Protein AF-A0A659PV00-F1 (afdb_monomer_lite)

Foldseek 3Di:
DLCLCVLLVHDLDLDLVSLVVSLVVCVVVDDCVPDVPSNVSSVVSSVVSNVSSVDDDDDPPPPPPPPPPVLLVLLLVCVVDPVNVPPVVSVVVSVVVLVVDDPVVNVVCVVVSVVSVVD

Radius of gyration: 18.68 Å; chains: 1; bounding box: 32×34×55 Å

Sequence (119 aa):
MNICWEILGIEPTTDLECIRQAYLALLPSFHPESDPQGFKRLRQAYEEAQHWAASPAEDVKTEEVGDEHEILVAFRELLASERDRFQPSAWQKFIQQLNQCSMDERDKLRWQLCDIAMH

Organism: NCBI:txid1960126

pLDDT: mean 73.88, std 13.63, range [35.56, 89.56]

Structure (mmCIF, N/CA/C/O backbone):
data_AF-A0A659PV00-F1
#
_entry.id   AF-A0A659PV00-F1
#
loop_
_atom_site.group_PDB
_atom_site.id
_atom_site.type_symbol
_atom_site.label_atom_id
_atom_site.label_alt_id
_atom_site.label_comp_id
_atom_site.label_asym_id
_atom_site.label_entity_id
_atom_site.label_seq_id
_atom_site.pdbx_PDB_ins_code
_atom_site.Cartn_x
_atom_site.Cartn_y
_atom_site.Cartn_z
_atom_site.occupancy
_atom_site.B_iso_or_equiv
_atom_site.auth_seq_id
_atom_site.auth_comp_id
_atom_site.auth_asym_id
_atom_site.auth_atom_id
_atom_site.pdbx_PDB_model_num
ATOM 1 N N . MET A 1 1 ? 1.098 0.591 -32.723 1.00 52.09 1 MET A N 1
ATOM 2 C CA . MET A 1 1 ? 2.279 0.924 -31.905 1.00 52.09 1 MET A CA 1
ATOM 3 C C . MET A 1 1 ? 1.892 0.666 -30.465 1.00 52.09 1 MET A C 1
ATOM 5 O O . MET A 1 1 ? 0.948 1.294 -30.005 1.00 52.09 1 MET A O 1
ATOM 9 N N . ASN A 1 2 ? 2.516 -0.301 -29.797 1.00 68.25 2 ASN A N 1
ATOM 10 C CA . ASN A 1 2 ? 2.291 -0.511 -28.368 1.00 68.25 2 ASN A CA 1
ATOM 11 C C . ASN A 1 2 ? 3.174 0.495 -27.620 1.00 68.25 2 ASN A C 1
ATOM 13 O O . ASN A 1 2 ? 4.359 0.247 -27.417 1.00 68.25 2 ASN A O 1
ATOM 17 N N . ILE A 1 3 ? 2.590 1.646 -27.277 1.00 81.25 3 ILE A N 1
ATOM 18 C CA . ILE A 1 3 ? 3.269 2.801 -26.656 1.00 81.25 3 ILE A CA 1
ATOM 19 C C . ILE A 1 3 ? 3.927 2.400 -25.318 1.00 81.25 3 ILE A C 1
ATOM 21 O O . ILE A 1 3 ? 4.892 3.006 -24.871 1.00 81.25 3 ILE A O 1
ATOM 25 N N . CYS A 1 4 ? 3.448 1.319 -24.710 1.00 82.06 4 CYS A N 1
ATOM 26 C CA . CYS A 1 4 ? 3.920 0.730 -23.463 1.00 82.06 4 CYS A CA 1
ATOM 27 C C . CYS A 1 4 ? 5.412 0.369 -23.504 1.00 82.06 4 CYS A C 1
ATOM 29 O O . CYS A 1 4 ? 6.146 0.659 -22.565 1.00 82.06 4 CYS A O 1
ATOM 31 N N . TRP A 1 5 ? 5.877 -0.187 -24.625 1.00 86.50 5 TRP A N 1
ATOM 32 C CA . TRP A 1 5 ? 7.285 -0.543 -24.825 1.00 86.50 5 TRP A CA 1
ATOM 33 C C . TRP A 1 5 ? 8.168 0.696 -24.991 1.00 86.50 5 TRP A C 1
ATOM 35 O O . TRP A 1 5 ? 9.270 0.746 -24.454 1.00 86.50 5 TRP A O 1
ATOM 45 N N . GLU A 1 6 ? 7.651 1.737 -25.654 1.00 85.19 6 GLU A N 1
ATOM 46 C CA . GLU A 1 6 ? 8.343 3.024 -25.800 1.00 85.19 6 GLU A CA 1
ATOM 47 C C . GLU A 1 6 ? 8.469 3.752 -24.454 1.00 85.19 6 GLU A C 1
ATOM 49 O O . GLU A 1 6 ? 9.505 4.348 -24.173 1.00 85.19 6 GLU A O 1
ATOM 54 N N . ILE A 1 7 ? 7.444 3.662 -23.597 1.00 84.38 7 ILE A N 1
ATOM 55 C CA . ILE A 1 7 ? 7.463 4.231 -22.241 1.00 84.38 7 ILE A CA 1
ATOM 56 C C . ILE A 1 7 ? 8.444 3.473 -21.338 1.00 84.38 7 ILE A C 1
ATOM 58 O O . ILE A 1 7 ? 9.179 4.102 -20.581 1.00 84.38 7 ILE A O 1
ATOM 62 N N . LEU A 1 8 ? 8.462 2.138 -21.413 1.00 84.75 8 LEU A N 1
ATOM 63 C CA . LEU A 1 8 ? 9.396 1.298 -20.656 1.00 84.75 8 LEU A CA 1
ATOM 64 C C . LEU A 1 8 ? 10.830 1.350 -21.214 1.00 84.75 8 LEU A C 1
ATOM 66 O O . LEU A 1 8 ? 11.764 0.953 -20.523 1.00 84.75 8 LEU A O 1
ATOM 70 N N . GLY A 1 9 ? 11.015 1.837 -22.444 1.00 84.81 9 GLY A N 1
ATOM 71 C CA . GLY A 1 9 ? 12.318 1.921 -23.101 1.00 84.81 9 GLY A CA 1
ATOM 72 C C . GLY A 1 9 ? 12.923 0.558 -23.445 1.00 84.81 9 GLY A C 1
ATOM 73 O O . GLY A 1 9 ? 14.144 0.438 -23.525 1.00 84.81 9 GLY A O 1
ATOM 74 N N . ILE A 1 10 ? 12.086 -0.466 -23.625 1.00 86.88 10 ILE A N 1
ATOM 75 C CA . ILE A 1 10 ? 12.508 -1.834 -23.953 1.00 86.88 10 ILE A CA 1
ATOM 76 C C . ILE A 1 10 ? 11.819 -2.329 -25.220 1.00 86.88 10 ILE A C 1
ATOM 78 O O . ILE A 1 10 ? 10.788 -1.808 -25.639 1.00 86.88 10 ILE A O 1
ATOM 82 N N . GLU A 1 11 ? 12.388 -3.363 -25.827 1.00 85.44 11 GLU A N 1
ATOM 83 C CA . GLU A 1 11 ? 11.775 -4.040 -26.966 1.00 85.44 11 GLU A CA 1
ATOM 84 C C . GLU A 1 11 ? 10.575 -4.899 -26.523 1.00 85.44 11 GLU A C 1
ATOM 86 O O . GLU A 1 11 ? 10.549 -5.377 -25.384 1.00 85.44 11 GLU A O 1
ATOM 91 N N . PRO A 1 12 ? 9.573 -5.112 -27.400 1.00 83.31 12 PRO A N 1
ATOM 92 C CA . PRO A 1 12 ? 8.441 -5.982 -27.105 1.00 83.31 12 PRO A CA 1
ATOM 93 C C . PRO A 1 12 ? 8.920 -7.400 -26.800 1.00 83.31 12 PRO A C 1
ATOM 95 O O . PRO A 1 12 ? 9.407 -8.107 -27.682 1.00 83.31 12 PRO A O 1
ATOM 98 N N . THR A 1 13 ? 8.766 -7.805 -25.543 1.00 83.31 13 THR A N 1
ATOM 99 C CA . THR A 1 13 ? 9.251 -9.084 -25.024 1.00 83.31 13 THR A CA 1
ATOM 100 C C . THR A 1 13 ? 8.150 -9.815 -24.269 1.00 83.31 13 THR A C 1
ATOM 102 O O . THR A 1 13 ? 7.248 -9.201 -23.707 1.00 83.31 13 THR A O 1
ATOM 105 N N . THR A 1 14 ? 8.222 -11.141 -24.242 1.00 82.00 14 THR A N 1
ATOM 106 C CA . THR A 1 14 ? 7.371 -11.984 -23.389 1.00 82.00 14 THR A CA 1
ATOM 107 C C . THR A 1 14 ? 8.030 -12.283 -22.039 1.00 82.00 14 THR A C 1
ATOM 109 O O . THR A 1 14 ? 7.499 -13.054 -21.247 1.00 82.00 14 THR A O 1
ATOM 112 N N . ASP A 1 15 ? 9.206 -11.706 -21.781 1.00 83.19 15 ASP A N 1
ATOM 113 C CA . ASP A 1 15 ? 9.968 -11.904 -20.553 1.00 83.19 15 ASP A CA 1
ATOM 114 C C . ASP A 1 15 ? 9.520 -10.924 -19.455 1.00 83.19 15 ASP A C 1
ATOM 116 O O . ASP A 1 15 ? 9.787 -9.719 -19.510 1.00 83.19 15 ASP A O 1
ATOM 120 N N . LEU A 1 16 ? 8.808 -11.444 -18.451 1.00 80.56 16 LEU A N 1
ATOM 121 C CA . LEU A 1 16 ? 8.264 -10.647 -17.345 1.00 80.56 16 LEU A CA 1
ATOM 122 C C . LEU A 1 16 ? 9.359 -10.013 -16.472 1.00 80.56 16 LEU A C 1
ATOM 124 O O . LEU A 1 16 ? 9.165 -8.910 -15.956 1.00 80.56 16 LEU A O 1
ATOM 128 N N . GLU A 1 17 ? 10.510 -10.673 -16.309 1.00 80.56 17 GLU A N 1
ATOM 129 C CA . GLU A 1 17 ? 11.631 -10.131 -15.532 1.00 80.56 17 GLU A CA 1
ATOM 130 C C . GLU A 1 17 ? 12.232 -8.907 -16.224 1.00 80.56 17 GLU A C 1
ATOM 132 O O . GLU A 1 17 ? 12.441 -7.878 -15.578 1.00 80.56 17 GLU A O 1
ATOM 137 N N . CYS A 1 18 ? 12.410 -8.970 -17.544 1.00 84.56 18 CYS A N 1
ATOM 138 C CA . CYS A 1 18 ? 12.867 -7.851 -18.360 1.00 84.56 18 CYS A CA 1
ATOM 139 C C . CYS A 1 18 ? 11.926 -6.636 -18.243 1.00 84.56 18 CYS A C 1
ATOM 141 O O . CYS A 1 18 ? 12.381 -5.515 -17.994 1.00 84.56 18 CYS A O 1
ATOM 143 N N . ILE A 1 19 ? 10.609 -6.865 -18.312 1.00 85.38 19 ILE A N 1
ATOM 144 C CA . ILE A 1 19 ? 9.579 -5.822 -18.148 1.00 85.38 19 ILE A CA 1
ATOM 145 C C . ILE A 1 19 ? 9.648 -5.191 -16.750 1.00 85.38 19 ILE A C 1
ATOM 147 O O . ILE A 1 19 ? 9.600 -3.966 -16.601 1.00 85.38 19 ILE A O 1
ATOM 151 N N . ARG A 1 20 ? 9.810 -6.016 -15.710 1.00 81.06 20 ARG A N 1
ATOM 152 C CA . ARG A 1 20 ? 9.917 -5.556 -14.320 1.00 81.06 20 ARG A CA 1
ATOM 153 C C . ARG A 1 20 ? 11.199 -4.766 -14.067 1.00 81.06 20 ARG A C 1
ATOM 155 O O . ARG A 1 20 ? 11.150 -3.741 -13.388 1.00 81.06 20 ARG A O 1
ATOM 162 N N . GLN A 1 21 ? 12.336 -5.204 -14.603 1.00 82.94 21 GLN A N 1
ATOM 163 C CA . GLN A 1 21 ? 13.600 -4.480 -14.460 1.00 82.94 21 GLN A CA 1
ATOM 164 C C . GLN A 1 21 ? 13.549 -3.104 -15.129 1.00 82.94 21 GLN A C 1
ATOM 166 O O . GLN A 1 21 ? 14.010 -2.131 -14.534 1.00 82.94 21 GLN A O 1
ATOM 171 N N . ALA A 1 22 ? 12.941 -3.005 -16.313 1.00 85.12 22 ALA A N 1
ATOM 172 C CA . ALA A 1 22 ? 12.746 -1.732 -17.003 1.00 85.12 22 ALA A CA 1
ATOM 173 C C . ALA A 1 22 ? 11.887 -0.757 -16.186 1.00 85.12 22 ALA A C 1
ATOM 175 O O . ALA A 1 22 ? 12.258 0.401 -15.993 1.00 85.12 22 ALA A O 1
ATOM 176 N N . TYR A 1 23 ? 10.781 -1.249 -15.619 1.00 81.88 23 TYR A N 1
ATOM 177 C CA . TYR A 1 23 ? 9.926 -0.465 -14.730 1.00 81.88 23 TYR A CA 1
ATOM 178 C C . TYR A 1 23 ? 10.683 0.046 -13.490 1.00 81.88 23 TYR A C 1
ATOM 180 O O . TYR A 1 23 ? 10.610 1.231 -13.162 1.00 81.88 23 TYR A O 1
ATOM 188 N N . LEU A 1 24 ? 11.467 -0.817 -12.831 1.00 79.31 24 LEU A N 1
ATOM 189 C CA . LEU A 1 24 ? 12.267 -0.442 -11.657 1.00 79.31 24 LEU A CA 1
ATOM 190 C C . LEU A 1 24 ? 13.376 0.565 -11.986 1.00 79.31 24 LEU A C 1
ATOM 192 O O . LEU A 1 24 ? 13.670 1.429 -11.162 1.00 79.31 24 LEU A O 1
ATOM 196 N N . ALA A 1 25 ? 13.973 0.481 -13.177 1.00 81.81 25 ALA A N 1
ATOM 197 C CA . ALA A 1 25 ? 14.977 1.439 -13.636 1.00 81.81 25 ALA A CA 1
ATOM 198 C C . ALA A 1 25 ? 14.389 2.844 -13.865 1.00 81.81 25 ALA A C 1
ATOM 200 O O . ALA A 1 25 ? 15.086 3.842 -13.681 1.00 81.81 25 ALA A O 1
ATOM 201 N N . LEU A 1 26 ? 13.102 2.926 -14.220 1.00 78.62 26 LEU A N 1
ATOM 202 C CA . LEU A 1 26 ? 12.385 4.182 -14.460 1.00 78.62 26 LEU A CA 1
ATOM 203 C C . LEU A 1 26 ? 11.745 4.763 -13.190 1.00 78.62 26 LEU A C 1
ATOM 205 O O . LEU A 1 26 ? 11.591 5.979 -13.090 1.00 78.62 26 LEU A O 1
ATOM 209 N N . LEU A 1 27 ? 11.449 3.932 -12.187 1.00 71.81 27 LEU A N 1
ATOM 210 C CA . LEU A 1 27 ? 10.927 4.342 -10.877 1.00 71.81 27 LEU A CA 1
ATOM 211 C C . LEU A 1 27 ? 11.668 5.544 -10.232 1.00 71.81 27 LEU A C 1
ATOM 213 O O . LEU A 1 27 ? 10.991 6.487 -9.824 1.00 71.81 27 LEU A O 1
ATOM 217 N N . PRO A 1 28 ? 13.020 5.597 -10.178 1.00 69.06 28 PRO A N 1
ATOM 218 C CA . PRO A 1 28 ? 13.748 6.746 -9.620 1.00 69.06 28 PRO A CA 1
ATOM 219 C C . PRO A 1 28 ? 13.694 8.012 -10.489 1.00 69.06 28 PRO A C 1
ATOM 221 O O . PRO A 1 28 ? 14.079 9.081 -10.030 1.00 69.06 28 PRO A O 1
ATOM 224 N N . SER A 1 29 ? 13.238 7.927 -11.742 1.00 68.94 29 SER A N 1
ATOM 225 C CA . SER A 1 29 ? 13.044 9.103 -12.607 1.00 68.94 29 SER A CA 1
ATOM 226 C C . SER A 1 29 ? 11.636 9.694 -12.483 1.00 68.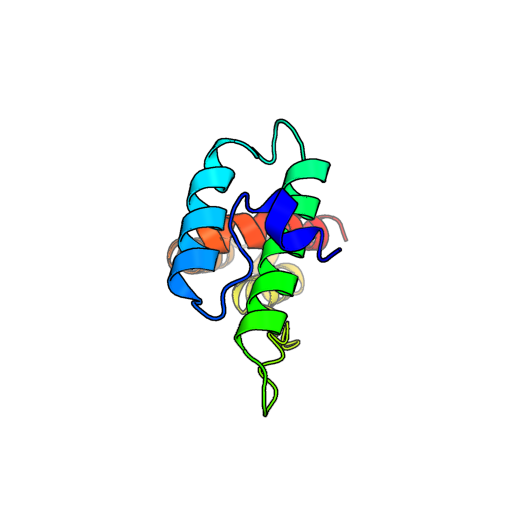94 29 SER A C 1
ATOM 228 O O . SER A 1 29 ? 11.446 10.885 -12.717 1.00 68.94 29 SER A O 1
ATOM 230 N N . PHE A 1 30 ? 10.652 8.890 -12.068 1.00 63.16 30 PHE A N 1
ATOM 231 C CA . PHE A 1 30 ? 9.258 9.301 -11.898 1.00 63.16 30 PHE A CA 1
ATOM 232 C C . PHE A 1 3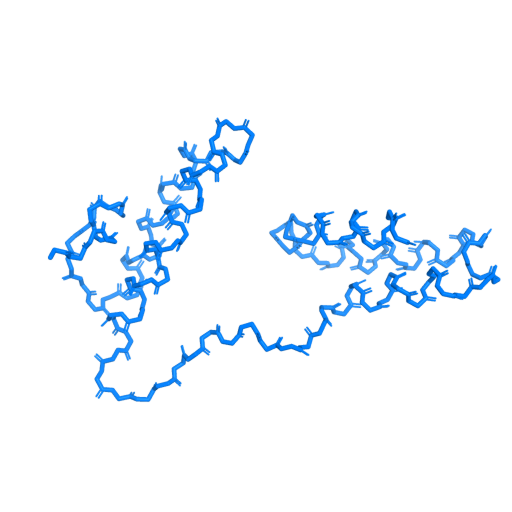0 ? 8.898 9.393 -10.413 1.00 63.16 30 PHE A C 1
ATOM 234 O O . PHE A 1 30 ? 8.138 8.587 -9.881 1.00 63.16 30 PHE A O 1
ATOM 241 N N . HIS A 1 31 ? 9.452 10.400 -9.732 1.00 56.38 31 HIS A N 1
ATOM 242 C CA . HIS A 1 31 ? 9.088 10.682 -8.345 1.00 56.38 31 HIS A CA 1
ATOM 243 C C . HIS A 1 31 ? 7.642 11.212 -8.271 1.00 56.38 31 HIS A C 1
ATOM 245 O O . HIS A 1 31 ? 7.327 12.194 -8.954 1.00 56.38 31 HIS A O 1
ATOM 251 N N . PRO A 1 32 ? 6.773 10.645 -7.410 1.00 56.62 32 PRO A N 1
ATOM 252 C CA . PRO A 1 32 ? 5.368 11.051 -7.297 1.00 56.62 32 PRO A CA 1
ATOM 253 C C . PRO A 1 32 ? 5.183 12.515 -6.860 1.00 56.62 32 PRO A C 1
ATOM 255 O O . PRO A 1 32 ? 4.139 13.104 -7.128 1.00 56.62 32 PRO A O 1
ATOM 258 N N . GLU A 1 33 ? 6.201 13.122 -6.239 1.00 54.50 33 GLU A N 1
ATOM 259 C CA . GLU A 1 33 ? 6.234 14.552 -5.892 1.00 54.50 33 GLU A CA 1
ATOM 260 C C . GLU A 1 33 ? 6.620 15.478 -7.058 1.00 54.50 33 GLU A C 1
ATOM 262 O O . GLU A 1 33 ? 6.289 16.660 -7.016 1.00 54.50 33 GLU A O 1
ATOM 267 N N . SER A 1 34 ? 7.311 14.979 -8.091 1.00 61.06 34 SER A N 1
ATOM 268 C CA . SER A 1 34 ? 7.743 15.794 -9.240 1.00 61.06 34 SER A CA 1
ATOM 269 C C . SER A 1 34 ? 6.838 15.655 -10.458 1.00 61.06 34 SER A C 1
ATOM 271 O O . SER A 1 34 ? 6.604 16.656 -11.128 1.00 61.06 34 SER A O 1
ATOM 273 N N . ASP A 1 35 ? 6.315 14.458 -10.754 1.00 61.34 35 ASP A N 1
ATOM 274 C CA . ASP A 1 35 ? 5.438 14.277 -11.916 1.00 61.34 35 ASP A CA 1
ATOM 275 C C . ASP A 1 35 ? 4.400 13.149 -11.719 1.00 61.34 35 ASP A C 1
ATOM 277 O O . ASP A 1 35 ? 4.620 11.991 -12.093 1.00 61.34 35 ASP A O 1
ATOM 281 N N . PRO A 1 36 ? 3.222 13.462 -11.145 1.00 66.62 36 PRO A N 1
ATOM 282 C CA . PRO A 1 36 ? 2.177 12.467 -10.901 1.00 66.62 36 PRO A CA 1
ATOM 283 C C . PRO A 1 36 ? 1.558 11.911 -12.195 1.00 66.62 36 PRO A C 1
ATOM 285 O O . PRO A 1 36 ? 1.019 10.803 -12.195 1.00 66.62 36 PRO A O 1
ATOM 288 N N . GLN A 1 37 ? 1.616 12.649 -13.312 1.00 71.44 37 GLN A N 1
ATOM 289 C CA . GLN A 1 37 ? 1.124 12.161 -14.606 1.00 71.44 37 GLN A CA 1
ATOM 290 C C . GLN A 1 37 ? 2.072 11.138 -15.241 1.00 71.44 37 GLN A C 1
ATOM 292 O O . GLN A 1 37 ? 1.613 10.149 -15.812 1.00 71.44 37 GLN A O 1
ATOM 297 N N . GLY A 1 38 ? 3.377 11.355 -15.143 1.00 69.56 38 GLY A N 1
ATOM 298 C CA . GLY A 1 38 ? 4.418 10.477 -15.658 1.00 69.56 38 GLY A CA 1
ATOM 299 C C . GLY A 1 38 ? 4.449 9.151 -14.917 1.00 69.56 38 GLY A C 1
ATOM 300 O O . GLY A 1 38 ? 4.505 8.106 -15.559 1.00 69.56 38 GLY A O 1
ATOM 301 N N . PHE A 1 39 ? 4.263 9.171 -13.594 1.00 72.62 39 PHE A N 1
ATOM 302 C CA . PHE A 1 39 ? 4.130 7.941 -12.812 1.00 72.62 39 PHE A CA 1
ATOM 303 C C . PHE A 1 39 ? 2.906 7.108 -13.232 1.00 72.62 39 PHE A C 1
ATOM 305 O O . PHE A 1 39 ? 3.010 5.893 -13.399 1.00 72.62 39 PHE A O 1
ATOM 312 N N . LYS A 1 40 ? 1.753 7.752 -13.489 1.00 74.50 40 LYS A N 1
ATOM 313 C CA . LYS A 1 40 ? 0.562 7.063 -14.022 1.00 74.50 40 LYS A CA 1
ATOM 314 C C . LYS A 1 40 ? 0.823 6.432 -15.391 1.00 74.50 40 LYS A C 1
ATOM 316 O O . LYS A 1 40 ? 0.446 5.284 -15.601 1.00 74.50 40 LYS A O 1
ATOM 321 N N . ARG A 1 41 ? 1.493 7.151 -16.301 1.00 80.94 41 ARG A N 1
ATOM 322 C CA . ARG A 1 41 ? 1.850 6.628 -17.634 1.00 80.94 41 ARG A CA 1
ATOM 323 C C . ARG A 1 41 ? 2.822 5.452 -17.551 1.00 80.94 41 ARG A C 1
ATOM 325 O O . ARG A 1 41 ? 2.621 4.465 -18.249 1.00 80.94 41 ARG A O 1
ATOM 332 N N . LEU A 1 42 ? 3.833 5.537 -16.685 1.00 80.94 42 LEU A N 1
ATOM 333 C CA . LEU A 1 42 ? 4.798 4.459 -16.461 1.00 80.94 42 LEU A CA 1
ATOM 334 C C . LEU A 1 42 ? 4.114 3.195 -15.929 1.00 80.94 42 LEU A C 1
ATOM 336 O O . LEU A 1 42 ? 4.383 2.093 -16.404 1.00 80.94 42 LEU A O 1
ATOM 340 N N . ARG A 1 43 ? 3.209 3.359 -14.960 1.00 79.88 43 ARG A N 1
ATOM 341 C CA . ARG A 1 43 ? 2.446 2.247 -14.390 1.00 79.88 43 ARG A CA 1
ATOM 342 C C . ARG A 1 43 ? 1.556 1.584 -15.443 1.00 79.88 43 ARG A C 1
ATOM 344 O O . ARG A 1 43 ? 1.641 0.374 -15.613 1.00 79.88 43 ARG A O 1
ATOM 351 N N . GLN A 1 44 ? 0.800 2.377 -16.200 1.00 80.75 44 GLN A N 1
ATOM 352 C CA . GLN A 1 44 ? -0.062 1.862 -17.263 1.00 80.75 44 GLN A CA 1
ATOM 353 C C . GLN A 1 44 ? 0.743 1.087 -18.321 1.00 80.75 44 GLN A C 1
ATOM 355 O O . GLN A 1 44 ? 0.350 -0.003 -18.725 1.00 80.75 44 GLN A O 1
ATOM 360 N N . ALA A 1 45 ? 1.915 1.596 -18.711 1.00 84.81 45 ALA A N 1
ATOM 361 C CA . ALA A 1 45 ? 2.807 0.908 -19.640 1.00 84.81 45 ALA A CA 1
ATOM 362 C C . ALA A 1 45 ? 3.295 -0.454 -19.113 1.00 84.81 45 ALA A C 1
ATOM 364 O O . ALA A 1 45 ? 3.344 -1.422 -19.869 1.00 84.81 45 ALA A O 1
ATOM 365 N N . TYR A 1 46 ? 3.632 -0.542 -17.824 1.00 82.56 46 TYR A N 1
ATOM 366 C CA . TYR A 1 46 ? 4.031 -1.794 -17.175 1.00 82.56 46 TYR A CA 1
ATOM 367 C C . TYR A 1 46 ? 2.891 -2.822 -17.131 1.00 82.56 46 TYR A C 1
ATOM 369 O O . TYR A 1 46 ? 3.112 -4.002 -17.406 1.00 82.56 46 TYR A O 1
ATOM 377 N N . GLU A 1 47 ? 1.673 -2.380 -16.820 1.00 82.81 47 GLU A N 1
ATOM 378 C CA . GLU A 1 47 ? 0.483 -3.239 -16.784 1.00 82.81 47 GLU A CA 1
ATOM 379 C C . GLU A 1 47 ? 0.146 -3.790 -18.169 1.00 82.81 47 GLU A C 1
ATOM 381 O O . GLU A 1 47 ? -0.042 -4.996 -18.334 1.00 82.81 47 GLU A O 1
ATOM 386 N N . GLU A 1 48 ? 0.155 -2.929 -19.186 1.00 83.12 48 GLU A N 1
ATOM 387 C CA . GLU A 1 48 ? -0.067 -3.362 -20.559 1.00 83.12 48 GLU A CA 1
ATOM 388 C C . GLU A 1 48 ? 1.039 -4.329 -21.015 1.00 83.12 48 GLU A C 1
ATOM 390 O O . GLU A 1 48 ? 0.725 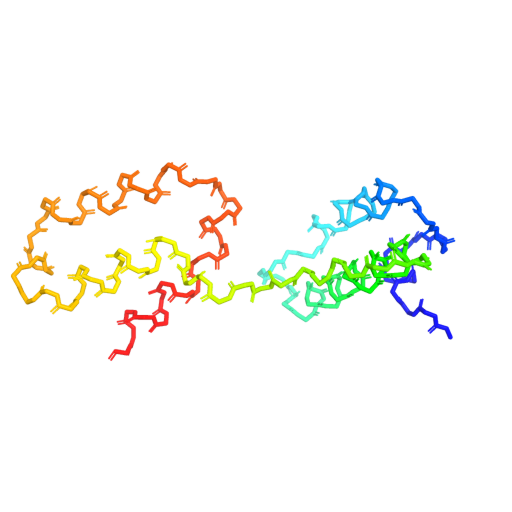-5.398 -21.533 1.00 83.12 48 GLU A O 1
ATOM 395 N N . ALA A 1 49 ? 2.321 -4.024 -20.781 1.00 85.00 49 ALA A N 1
ATOM 396 C CA . ALA A 1 49 ? 3.433 -4.903 -21.160 1.00 85.00 49 ALA A CA 1
ATOM 397 C C . ALA A 1 49 ? 3.346 -6.295 -20.507 1.00 85.00 49 ALA A C 1
ATOM 399 O O . ALA A 1 49 ? 3.568 -7.298 -21.187 1.00 85.00 49 ALA A O 1
ATOM 400 N N . GLN A 1 50 ? 2.960 -6.379 -19.227 1.00 81.56 50 GLN A N 1
ATOM 401 C CA . GLN A 1 50 ? 2.695 -7.664 -18.569 1.00 81.56 50 GLN A CA 1
ATOM 402 C C . GLN A 1 50 ? 1.539 -8.418 -19.225 1.00 81.56 50 GLN A C 1
ATOM 404 O O . GLN A 1 50 ? 1.657 -9.617 -19.455 1.00 81.56 50 GLN A O 1
ATOM 409 N N . HIS A 1 51 ? 0.446 -7.733 -19.563 1.00 78.25 51 HIS A N 1
ATOM 410 C CA . HIS A 1 51 ? -0.696 -8.359 -20.229 1.00 78.25 51 HIS A CA 1
ATOM 411 C C . HIS A 1 51 ? -0.316 -8.927 -21.609 1.00 78.25 51 HIS A C 1
ATOM 413 O O . HIS A 1 51 ? -0.758 -10.011 -21.986 1.00 78.25 51 HIS A O 1
ATOM 419 N N . TRP A 1 52 ? 0.548 -8.227 -22.350 1.00 77.62 52 TRP A N 1
ATOM 420 C CA . TRP A 1 52 ? 1.099 -8.715 -23.617 1.00 77.62 52 TRP A CA 1
ATOM 421 C C . TRP A 1 52 ? 2.020 -9.927 -23.433 1.00 77.62 52 TRP A C 1
ATOM 423 O O . TRP A 1 52 ? 1.958 -10.856 -24.235 1.00 77.62 52 TRP A O 1
ATOM 433 N N . ALA A 1 53 ? 2.850 -9.937 -22.388 1.00 77.69 53 ALA A N 1
ATOM 434 C CA . ALA A 1 53 ? 3.759 -11.043 -22.092 1.00 77.69 53 ALA A CA 1
ATOM 435 C C . ALA A 1 53 ? 3.050 -12.288 -21.530 1.00 77.69 53 ALA A C 1
ATOM 437 O O . ALA A 1 53 ? 3.501 -13.406 -21.765 1.00 77.69 53 ALA A O 1
ATOM 438 N N . ALA A 1 54 ? 1.940 -12.102 -20.812 1.00 66.94 54 ALA A N 1
ATOM 439 C CA . ALA A 1 54 ? 1.207 -13.169 -20.136 1.00 66.94 54 ALA A CA 1
ATOM 440 C C . ALA A 1 54 ? 0.266 -13.980 -21.049 1.00 66.94 54 ALA A C 1
ATOM 442 O O . ALA A 1 54 ? -0.220 -15.025 -20.628 1.00 66.94 54 ALA A O 1
ATOM 443 N N . SER A 1 55 ? -0.006 -13.554 -22.289 1.00 49.09 55 SER A N 1
ATOM 444 C CA . SER A 1 55 ? -0.924 -14.281 -23.182 1.00 49.09 55 SER A CA 1
ATOM 445 C C . SER A 1 55 ? -0.169 -15.128 -24.214 1.00 49.09 55 SER A C 1
ATOM 447 O O . SER A 1 55 ? 0.622 -14.591 -24.993 1.00 49.09 55 SER A O 1
ATOM 449 N N . PRO A 1 56 ? -0.439 -16.450 -24.271 1.00 49.91 56 PRO A N 1
ATOM 450 C CA . PRO A 1 56 ? -1.492 -16.870 -25.202 1.00 49.91 56 PRO A CA 1
ATOM 451 C C . PRO A 1 56 ? -2.589 -17.801 -24.642 1.00 49.91 56 PRO A C 1
ATOM 453 O O . PRO A 1 56 ? -3.253 -18.459 -25.439 1.00 49.91 56 PRO A O 1
ATOM 456 N N . ALA A 1 57 ? -2.822 -17.877 -23.329 1.00 48.16 57 ALA A N 1
ATOM 457 C CA . ALA A 1 57 ? -4.054 -18.442 -22.757 1.00 48.16 57 ALA A CA 1
ATOM 458 C C . ALA A 1 57 ? -4.120 -18.168 -21.248 1.00 48.16 57 ALA A C 1
ATOM 460 O O . ALA A 1 57 ? -3.132 -18.368 -20.555 1.00 48.16 57 ALA A O 1
ATOM 461 N N . GLU A 1 58 ? -5.309 -17.784 -20.783 1.00 40.59 58 GLU A N 1
ATOM 462 C CA . GLU A 1 58 ? -5.722 -17.674 -19.375 1.00 40.59 58 GLU A CA 1
ATOM 463 C C . GLU A 1 58 ? -5.141 -16.506 -18.559 1.00 40.59 58 GLU A C 1
ATOM 465 O O . GLU A 1 58 ? -4.054 -16.543 -17.997 1.00 40.59 58 GLU A O 1
ATOM 470 N N . ASP A 1 59 ? -5.956 -15.448 -18.508 1.00 46.97 59 ASP A N 1
ATOM 471 C CA . ASP A 1 59 ? -6.419 -14.800 -1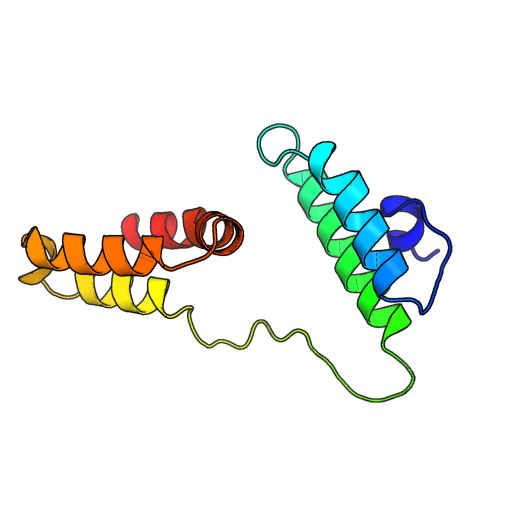7.276 1.00 46.97 59 ASP A CA 1
ATOM 472 C C . ASP A 1 59 ? -5.478 -14.909 -16.060 1.00 46.97 59 ASP A C 1
ATOM 474 O O . ASP A 1 59 ? -5.636 -15.751 -15.184 1.00 46.97 59 ASP A O 1
ATOM 478 N N . VAL A 1 60 ? -4.541 -13.968 -15.961 1.00 41.38 60 VAL A N 1
ATOM 479 C CA . VAL A 1 60 ? -4.290 -13.314 -14.674 1.00 41.38 60 VAL A CA 1
ATOM 480 C C . VAL A 1 60 ? -4.591 -11.849 -14.887 1.00 41.38 60 VAL A C 1
ATOM 482 O O . VAL A 1 60 ? -3.738 -10.980 -15.069 1.00 41.38 60 VAL A O 1
ATOM 485 N N . LYS A 1 61 ? -5.892 -11.599 -14.875 1.00 40.06 61 LYS A N 1
ATOM 486 C CA . LYS A 1 61 ? -6.472 -10.426 -14.256 1.00 40.06 61 LYS A CA 1
ATOM 487 C C . LYS A 1 61 ? -5.649 -10.211 -12.970 1.00 40.06 61 LYS A C 1
ATOM 489 O O . LYS A 1 61 ? -5.769 -10.976 -12.017 1.00 40.06 61 LYS A O 1
ATOM 494 N N . THR A 1 62 ? -4.755 -9.213 -12.939 1.00 37.28 62 THR A N 1
ATOM 495 C CA . THR A 1 62 ? -4.391 -8.617 -11.645 1.00 37.28 62 THR A CA 1
ATOM 496 C C . THR A 1 62 ? -5.638 -7.860 -11.251 1.00 37.28 62 THR A C 1
ATOM 498 O O . THR A 1 62 ? -5.793 -6.664 -11.465 1.00 37.28 62 THR A O 1
ATOM 501 N N . GLU A 1 63 ? -6.608 -8.651 -10.819 1.00 38.59 63 GLU A N 1
ATOM 502 C CA . GLU A 1 63 ? -7.705 -8.229 -10.014 1.00 38.59 63 GLU A CA 1
ATOM 503 C C . GLU A 1 63 ? -7.034 -7.491 -8.870 1.00 38.59 63 GLU A C 1
ATOM 505 O O . GLU A 1 63 ? -6.410 -8.068 -7.982 1.00 38.59 63 GLU A O 1
ATOM 510 N N . GLU A 1 64 ? -7.182 -6.180 -8.902 1.00 42.31 64 GLU A N 1
ATOM 511 C CA . GLU A 1 64 ? -7.683 -5.449 -7.756 1.00 42.31 64 GLU A CA 1
ATOM 512 C C . GLU A 1 64 ? -8.919 -6.225 -7.246 1.00 42.31 64 GLU A C 1
ATOM 514 O O . GLU A 1 64 ? -10.065 -5.875 -7.524 1.00 42.31 64 GLU A O 1
ATOM 519 N N . VAL A 1 65 ?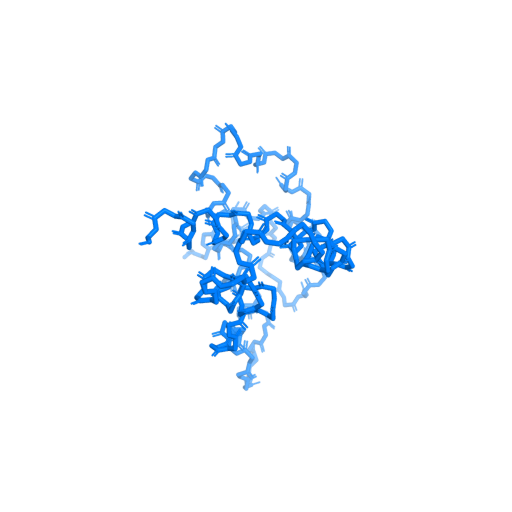 -8.691 -7.393 -6.627 1.00 35.56 65 VAL A N 1
ATOM 520 C CA . VAL A 1 65 ? -9.724 -8.159 -5.947 1.00 35.56 65 VAL A CA 1
ATOM 521 C C . VAL A 1 65 ? -10.210 -7.201 -4.883 1.00 35.56 65 VAL A C 1
ATOM 523 O O . VAL A 1 65 ? -9.409 -6.695 -4.099 1.00 35.56 65 VAL A O 1
ATOM 526 N N . GLY A 1 66 ? -11.507 -6.911 -4.908 1.00 40.34 66 GLY A N 1
ATOM 527 C CA . GLY A 1 66 ? -12.215 -6.105 -3.921 1.00 40.34 66 GLY A CA 1
ATOM 528 C C . GLY A 1 66 ? -12.261 -6.764 -2.543 1.00 40.34 66 GLY A C 1
ATOM 529 O O . GLY A 1 66 ? -13.329 -6.845 -1.947 1.00 40.34 66 GLY A O 1
ATOM 530 N N . ASP A 1 67 ? -11.117 -7.236 -2.060 1.00 42.09 67 ASP A N 1
ATOM 531 C CA . ASP A 1 67 ? -10.839 -7.431 -0.654 1.00 42.09 67 ASP A CA 1
ATOM 532 C C . ASP A 1 67 ? -10.191 -6.127 -0.191 1.00 42.09 67 ASP A C 1
ATOM 534 O O . ASP A 1 67 ? -9.044 -5.798 -0.507 1.00 42.09 67 ASP A O 1
ATOM 538 N N . GLU A 1 68 ? -11.013 -5.290 0.428 1.00 58.12 68 GLU A N 1
ATOM 539 C CA . GLU A 1 68 ? -10.574 -4.048 1.037 1.00 58.12 68 GLU A CA 1
ATOM 540 C C . GLU A 1 68 ? -9.364 -4.364 1.932 1.00 58.12 68 GLU A C 1
ATOM 542 O O . GLU A 1 68 ? -9.452 -5.220 2.807 1.00 58.12 68 GLU A O 1
ATOM 547 N N . HIS A 1 69 ? -8.213 -3.736 1.664 1.00 67.81 69 HIS A N 1
ATOM 548 C CA . HIS A 1 69 ? -6.949 -4.094 2.316 1.00 67.81 69 HIS A CA 1
ATOM 549 C C . HIS A 1 69 ? -7.139 -4.150 3.842 1.00 67.81 69 HIS A C 1
ATOM 551 O O . HIS A 1 69 ? -7.707 -3.212 4.403 1.00 67.81 69 HIS A O 1
ATOM 557 N N . GLU A 1 70 ? -6.661 -5.197 4.527 1.00 73.38 70 GLU A N 1
ATOM 558 C CA . GLU A 1 70 ? -6.956 -5.441 5.958 1.00 73.38 70 GLU A CA 1
ATOM 559 C C . GLU A 1 70 ? -6.682 -4.218 6.858 1.00 73.38 70 GLU A C 1
ATOM 561 O O . GLU A 1 70 ? -7.368 -3.985 7.853 1.00 73.38 70 GLU A O 1
ATOM 566 N N . ILE A 1 71 ? -5.704 -3.384 6.486 1.00 80.00 71 ILE A N 1
ATOM 567 C CA . ILE A 1 71 ? -5.391 -2.117 7.160 1.00 80.00 71 ILE A CA 1
ATOM 568 C C . ILE A 1 71 ? -6.507 -1.071 7.011 1.00 80.00 71 ILE A C 1
ATOM 570 O O . ILE A 1 71 ? -6.795 -0.354 7.966 1.00 80.00 71 ILE A O 1
ATOM 574 N N . LEU A 1 72 ? -7.134 -0.962 5.838 1.00 76.38 72 LEU A N 1
ATOM 575 C CA . LEU A 1 72 ? -8.243 -0.035 5.592 1.00 76.38 72 LEU A CA 1
ATOM 576 C C . LEU A 1 72 ? -9.488 -0.463 6.367 1.00 76.38 72 LEU A C 1
ATOM 578 O O . LEU A 1 72 ? -10.115 0.385 7.002 1.00 76.38 72 LEU A O 1
ATOM 582 N N . VAL A 1 73 ? -9.778 -1.768 6.402 1.00 81.25 73 VAL A N 1
ATOM 583 C CA . VAL A 1 73 ? -10.875 -2.333 7.203 1.00 81.25 73 VAL A CA 1
ATOM 584 C C . VAL A 1 73 ? -10.652 -2.036 8.685 1.00 81.25 73 VAL A C 1
ATOM 586 O O . VAL A 1 73 ? -11.509 -1.427 9.325 1.00 81.25 73 VAL A O 1
ATOM 589 N N . ALA A 1 74 ? -9.461 -2.348 9.209 1.00 83.19 74 ALA A N 1
ATOM 590 C CA . ALA A 1 74 ? -9.107 -2.074 10.600 1.00 83.19 74 ALA A CA 1
ATOM 591 C C . ALA A 1 74 ? -9.186 -0.576 10.950 1.00 83.19 74 ALA A C 1
ATOM 593 O O . ALA A 1 74 ? -9.609 -0.212 12.050 1.00 83.19 74 ALA A O 1
ATOM 594 N N . PHE A 1 75 ? -8.810 0.312 10.022 1.00 85.25 75 PHE A N 1
ATOM 595 C CA . PHE A 1 75 ? -8.927 1.759 10.211 1.00 85.25 75 PHE A CA 1
ATOM 596 C C . PHE A 1 75 ? -10.390 2.223 10.243 1.00 85.25 75 PHE A C 1
ATOM 598 O O . PHE A 1 75 ? -10.767 3.024 11.100 1.00 85.25 75 PHE A O 1
ATOM 605 N N . ARG A 1 76 ? -11.237 1.687 9.357 1.00 82.38 76 ARG A N 1
ATOM 606 C CA . ARG A 1 76 ? -12.674 1.991 9.321 1.00 82.38 76 ARG A CA 1
ATOM 607 C C . ARG A 1 76 ? -13.384 1.511 10.580 1.00 82.38 76 ARG A C 1
ATOM 609 O O . ARG A 1 76 ? -14.177 2.260 11.139 1.00 82.38 76 ARG A O 1
ATOM 616 N N . GLU A 1 77 ? -13.072 0.312 11.062 1.00 84.81 77 GLU A N 1
ATOM 617 C CA . GLU A 1 77 ? -13.626 -0.219 12.314 1.00 84.81 77 GLU A CA 1
ATOM 618 C C . GLU A 1 77 ? -13.203 0.606 13.538 1.00 84.81 77 GLU A C 1
ATOM 620 O O . GLU A 1 77 ? -14.030 0.886 14.415 1.00 84.81 77 GLU A O 1
ATOM 625 N N . LEU A 1 78 ? -11.942 1.057 13.570 1.00 86.62 78 LEU A N 1
ATOM 626 C CA . LEU A 1 78 ? -11.425 1.951 14.609 1.00 86.62 78 LEU A CA 1
ATOM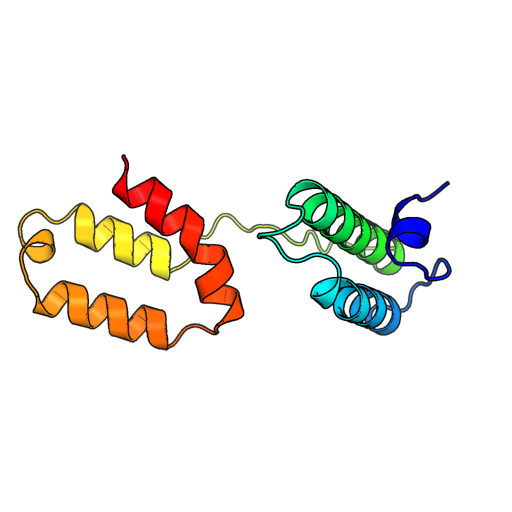 627 C C . LEU A 1 78 ? -12.185 3.286 14.641 1.00 86.62 78 LEU A C 1
ATOM 629 O O . LEU A 1 78 ? -12.511 3.781 15.720 1.00 86.62 78 LEU A O 1
ATOM 633 N N . LEU A 1 79 ? -12.470 3.869 13.471 1.00 84.00 79 LEU A N 1
ATOM 634 C CA . LEU A 1 79 ? -13.195 5.138 13.359 1.00 84.00 79 LEU A CA 1
ATOM 635 C C . LEU A 1 79 ? -14.710 4.996 13.563 1.00 84.00 79 LEU A C 1
ATOM 637 O O . LEU A 1 79 ? -15.325 5.912 14.110 1.00 84.00 79 LEU A O 1
ATOM 641 N N . ALA A 1 80 ? -15.302 3.868 13.163 1.00 84.75 80 ALA A N 1
ATOM 642 C CA . ALA A 1 80 ? -16.722 3.570 13.352 1.00 84.75 80 ALA A CA 1
ATOM 643 C C . ALA A 1 80 ? -17.079 3.351 14.831 1.00 84.75 80 ALA A C 1
ATOM 645 O O . ALA A 1 80 ? -18.197 3.638 15.260 1.00 84.75 80 ALA A O 1
ATOM 646 N N . SER A 1 81 ? -16.125 2.864 15.625 1.00 83.81 81 SER A N 1
ATOM 647 C CA . SER A 1 81 ? -16.304 2.642 17.056 1.00 83.81 81 SER A CA 1
ATOM 648 C C . SER A 1 81 ? -16.124 3.942 17.846 1.00 83.81 81 SER A C 1
ATOM 650 O O . SER A 1 81 ? -15.011 4.386 18.124 1.00 83.81 81 SER A O 1
ATOM 652 N N . GLU A 1 82 ? -17.239 4.523 18.295 1.00 74.00 82 GLU A N 1
ATOM 653 C CA . GLU A 1 82 ? -17.291 5.778 19.068 1.00 74.00 82 GLU A CA 1
ATOM 654 C C . GLU A 1 82 ? -16.417 5.751 20.333 1.00 74.00 82 GLU A C 1
ATOM 656 O O . GLU A 1 82 ? -15.902 6.775 20.780 1.00 74.00 82 GLU A O 1
ATOM 661 N N . ARG A 1 83 ? -16.252 4.562 20.924 1.00 77.88 83 ARG A N 1
ATOM 662 C CA . ARG A 1 83 ? -15.446 4.335 22.127 1.00 77.88 83 ARG A CA 1
ATOM 663 C C . ARG A 1 83 ? -13.960 4.230 21.812 1.00 77.88 83 ARG A C 1
ATOM 665 O O . ARG A 1 83 ? -13.161 4.849 22.509 1.00 77.88 83 ARG A O 1
ATOM 672 N N . ASP A 1 84 ? -13.596 3.481 20.777 1.00 77.44 84 ASP A N 1
ATOM 673 C CA . ASP A 1 84 ? -12.202 3.195 20.431 1.00 77.44 84 ASP A CA 1
ATOM 674 C C . ASP A 1 84 ? -11.507 4.376 19.746 1.00 77.44 84 ASP A C 1
ATOM 676 O O . ASP A 1 84 ? -10.312 4.579 19.967 1.00 77.44 84 ASP A O 1
ATOM 680 N N . ARG A 1 85 ? -12.247 5.240 19.033 1.00 81.19 85 ARG A N 1
ATOM 681 C CA . ARG A 1 85 ? -11.691 6.456 18.411 1.00 81.19 85 ARG A CA 1
ATOM 682 C C . ARG A 1 85 ? -10.931 7.349 19.399 1.00 81.19 85 ARG A C 1
ATOM 684 O O . ARG A 1 85 ? -9.949 7.980 19.012 1.00 81.19 85 ARG A O 1
ATOM 691 N N . PHE A 1 86 ? -11.361 7.403 20.661 1.00 83.81 86 PHE A N 1
ATOM 692 C CA . PHE A 1 86 ? -10.731 8.223 21.703 1.00 83.81 86 PHE A CA 1
ATOM 693 C C . PHE A 1 86 ? -9.765 7.438 22.607 1.00 83.81 86 PHE A C 1
ATOM 695 O O . PHE A 1 86 ? -9.195 8.016 23.532 1.00 83.81 86 PHE A O 1
ATOM 702 N N . GLN A 1 87 ? -9.565 6.137 22.367 1.00 87.00 87 GLN A N 1
ATOM 703 C CA . GLN A 1 87 ? -8.693 5.297 23.187 1.00 87.00 87 GLN A CA 1
ATOM 704 C C . GLN A 1 87 ? -7.295 5.176 22.567 1.00 87.00 87 GLN A C 1
ATOM 706 O O . GLN A 1 87 ? -7.144 4.592 21.492 1.00 87.00 87 GLN A O 1
ATOM 711 N N . PRO A 1 88 ? -6.228 5.627 23.253 1.00 86.50 88 PRO A N 1
ATOM 712 C CA . PRO A 1 88 ? -4.870 5.544 22.716 1.00 86.50 88 PRO A CA 1
ATOM 713 C C . PRO A 1 88 ? -4.422 4.094 22.476 1.00 86.50 88 PRO A C 1
ATOM 715 O O . PRO A 1 88 ? -3.663 3.828 21.549 1.00 86.50 88 PRO A O 1
ATOM 718 N N . SER A 1 89 ? -4.923 3.135 23.260 1.00 89.56 89 SER A N 1
ATOM 719 C CA . SER A 1 89 ? -4.612 1.709 23.102 1.00 89.56 89 SER A CA 1
ATOM 720 C C . SER A 1 89 ? -5.116 1.122 21.779 1.00 89.56 89 SER A C 1
ATOM 722 O O . SER A 1 89 ? -4.466 0.235 21.226 1.00 89.56 89 SER A O 1
ATOM 724 N N . ALA A 1 90 ? -6.242 1.618 21.261 1.00 86.12 90 ALA A N 1
ATOM 725 C CA . ALA A 1 90 ? -6.808 1.170 19.992 1.00 86.12 90 ALA A CA 1
ATOM 726 C C . ALA A 1 90 ? -5.961 1.673 18.808 1.00 86.12 90 ALA A C 1
ATOM 728 O O . ALA A 1 90 ? -5.546 0.890 17.953 1.00 86.12 90 ALA A O 1
ATOM 729 N N . TRP A 1 91 ? -5.564 2.950 18.845 1.00 87.19 91 TRP A N 1
ATOM 730 C CA . TRP A 1 91 ? -4.625 3.540 17.884 1.00 87.19 91 TRP A CA 1
ATOM 731 C C . TRP A 1 91 ? -3.246 2.873 17.906 1.00 87.19 91 TRP A C 1
ATOM 733 O O . TRP A 1 91 ? -2.647 2.660 16.856 1.00 87.19 91 TRP A O 1
ATOM 743 N N . GLN A 1 92 ? -2.737 2.500 19.083 1.00 86.69 92 GLN A N 1
ATOM 744 C CA . GLN A 1 92 ? -1.468 1.774 19.192 1.00 86.69 92 GLN A CA 1
ATOM 745 C C . GLN A 1 92 ? -1.514 0.421 18.475 1.00 86.69 92 GLN A C 1
ATOM 747 O O . GLN A 1 92 ? -0.580 0.101 17.742 1.00 86.69 92 GLN A O 1
ATOM 752 N N . LYS A 1 93 ? -2.599 -0.350 18.626 1.00 87.00 93 LYS A N 1
ATOM 753 C CA . LYS A 1 93 ? -2.776 -1.621 17.902 1.00 87.00 93 LYS A CA 1
ATOM 754 C C . LYS A 1 93 ? -2.786 -1.411 16.389 1.00 87.00 93 LYS A C 1
ATOM 756 O O . LYS A 1 93 ? -2.070 -2.112 15.680 1.00 87.00 93 LYS A O 1
ATOM 761 N N . PHE A 1 94 ? -3.514 -0.402 15.913 1.00 87.50 94 PHE A N 1
ATOM 762 C CA . PHE A 1 94 ? -3.544 -0.052 14.493 1.00 87.50 94 PHE A CA 1
ATOM 763 C C . PHE A 1 94 ? -2.153 0.324 13.954 1.00 87.50 94 PHE A C 1
ATOM 765 O O . PHE A 1 94 ? -1.716 -0.205 12.937 1.00 87.50 94 PHE A O 1
ATOM 772 N N . ILE A 1 95 ? -1.405 1.174 14.667 1.00 85.56 95 ILE A N 1
ATOM 773 C CA . ILE A 1 95 ? -0.049 1.586 14.267 1.00 85.56 95 ILE A CA 1
ATOM 774 C C . ILE A 1 95 ? 0.916 0.390 14.248 1.00 85.56 95 ILE A C 1
ATOM 776 O O . ILE A 1 95 ? 1.782 0.309 13.379 1.00 85.56 95 ILE A O 1
ATOM 780 N N . GLN A 1 96 ? 0.784 -0.553 15.185 1.00 83.75 96 GLN A N 1
ATOM 781 C CA . GLN A 1 96 ? 1.563 -1.795 15.168 1.00 83.75 96 GLN A CA 1
ATOM 782 C C . GLN A 1 96 ? 1.242 -2.645 13.932 1.00 83.75 96 GLN A C 1
ATOM 784 O O . GLN A 1 96 ? 2.158 -3.199 13.331 1.00 83.75 96 GLN A O 1
ATOM 789 N N . GLN A 1 97 ? -0.023 -2.726 13.519 1.00 82.81 97 GLN A N 1
ATOM 790 C CA . GLN A 1 97 ? -0.431 -3.425 12.295 1.00 82.81 97 GLN A CA 1
ATOM 791 C C . GLN A 1 97 ? 0.116 -2.730 11.041 1.00 82.81 97 GLN A C 1
ATOM 793 O O . GLN A 1 97 ? 0.726 -3.372 10.194 1.00 82.81 97 GLN A O 1
ATOM 798 N N . LEU A 1 98 ? 0.030 -1.399 10.983 1.00 82.19 98 LEU A N 1
ATOM 799 C CA . LEU A 1 98 ? 0.588 -0.602 9.890 1.00 82.19 98 LEU A CA 1
ATOM 800 C C . LEU A 1 98 ? 2.114 -0.757 9.768 1.00 82.19 98 LEU A C 1
ATOM 802 O O . LEU A 1 98 ? 2.650 -0.788 8.665 1.00 82.19 98 LEU A O 1
ATOM 806 N N . ASN A 1 99 ? 2.829 -0.869 10.889 1.00 80.81 99 ASN A N 1
ATOM 807 C CA . ASN A 1 99 ? 4.280 -1.077 10.889 1.00 80.81 99 ASN A CA 1
ATOM 808 C C . ASN A 1 99 ? 4.703 -2.485 10.453 1.00 80.81 99 ASN A C 1
ATOM 810 O O . ASN A 1 99 ? 5.854 -2.655 10.050 1.00 80.81 99 ASN A O 1
ATOM 814 N N . GLN A 1 100 ? 3.804 -3.468 10.534 1.00 80.25 100 GLN A N 1
ATOM 815 C CA . GLN A 1 100 ? 4.038 -4.816 10.011 1.00 80.25 100 GLN A CA 1
ATOM 816 C C . GLN A 1 100 ? 3.926 -4.862 8.481 1.00 80.25 100 GLN A C 1
ATOM 818 O O . GLN A 1 100 ? 4.527 -5.738 7.865 1.00 80.25 100 GLN A O 1
ATOM 823 N N . CYS A 1 101 ? 3.239 -3.896 7.863 1.00 70.38 101 CYS A N 1
ATOM 824 C CA . CYS A 1 101 ? 3.207 -3.752 6.411 1.00 70.38 101 CYS A CA 1
ATOM 825 C C . CYS A 1 101 ? 4.538 -3.236 5.847 1.00 70.38 101 CYS A C 1
ATOM 827 O O . CYS A 1 101 ? 5.252 -2.408 6.441 1.00 70.38 101 CYS A O 1
ATOM 829 N N . SER A 1 102 ? 4.841 -3.674 4.628 1.00 75.06 102 SER A N 1
ATOM 830 C CA . SER A 1 102 ? 6.006 -3.211 3.877 1.00 75.06 102 SER A CA 1
ATOM 831 C C . SER A 1 102 ? 5.924 -1.705 3.614 1.00 75.06 102 SER A C 1
ATOM 833 O O . SER A 1 102 ? 4.849 -1.105 3.609 1.00 75.06 102 SER A O 1
ATOM 835 N N . MET A 1 103 ? 7.071 -1.063 3.384 1.00 62.56 103 MET A N 1
ATOM 836 C CA . MET A 1 103 ? 7.120 0.368 3.039 1.00 62.56 103 MET A CA 1
ATOM 837 C C . MET A 1 103 ? 6.297 0.699 1.781 1.00 62.56 103 MET A C 1
ATOM 839 O O . MET A 1 103 ? 5.596 1.704 1.767 1.00 62.56 103 MET A O 1
ATOM 843 N N . ASP A 1 104 ? 6.332 -0.171 0.767 1.00 67.62 104 ASP A N 1
ATOM 844 C CA . ASP A 1 104 ? 5.560 -0.030 -0.480 1.00 67.62 104 ASP A CA 1
ATOM 845 C C . ASP A 1 104 ? 4.040 -0.142 -0.250 1.00 67.62 104 ASP A C 1
ATOM 847 O O . ASP A 1 104 ? 3.255 0.619 -0.812 1.00 67.62 104 ASP A O 1
ATOM 851 N N . GLU A 1 105 ? 3.617 -1.039 0.645 1.00 67.69 105 GLU A N 1
ATOM 852 C CA . GLU A 1 105 ? 2.209 -1.192 1.029 1.00 67.69 105 GLU A CA 1
ATOM 853 C C . GLU A 1 105 ? 1.715 0.039 1.793 1.00 67.69 105 GLU A C 1
ATOM 855 O O . GLU A 1 105 ? 0.659 0.588 1.487 1.00 67.69 105 GLU A O 1
ATOM 860 N N . ARG A 1 106 ? 2.513 0.544 2.740 1.00 74.19 106 ARG A N 1
ATOM 861 C CA . ARG A 1 106 ? 2.196 1.774 3.480 1.00 74.19 106 ARG A CA 1
ATOM 862 C C . ARG A 1 106 ? 2.062 2.993 2.569 1.00 74.19 106 ARG A C 1
ATOM 864 O O . ARG A 1 106 ? 1.173 3.811 2.800 1.00 74.19 106 ARG A O 1
ATOM 871 N N . ASP A 1 107 ? 2.913 3.117 1.554 1.00 73.06 107 ASP A N 1
ATOM 872 C CA . ASP A 1 107 ? 2.846 4.219 0.589 1.00 73.06 107 ASP A CA 1
ATOM 873 C C . ASP A 1 107 ? 1.556 4.165 -0.246 1.00 73.06 107 ASP A C 1
ATOM 875 O O . ASP A 1 107 ? 0.838 5.162 -0.351 1.00 73.06 107 ASP A O 1
ATOM 879 N N . LYS A 1 108 ? 1.179 2.971 -0.723 1.00 72.56 108 LYS A N 1
ATOM 880 C CA . LYS A 1 108 ? -0.088 2.738 -1.439 1.00 72.56 108 LYS A CA 1
ATOM 881 C C . LYS A 1 108 ? -1.317 3.066 -0.588 1.00 72.56 108 LYS A C 1
ATOM 883 O O . LYS A 1 108 ? -2.276 3.654 -1.086 1.00 72.56 108 LYS A O 1
ATOM 888 N N . LEU A 1 109 ? -1.285 2.726 0.701 1.00 77.56 109 LEU A N 1
ATOM 889 C CA . LEU A 1 109 ? -2.396 2.943 1.635 1.00 77.56 109 LEU A CA 1
ATOM 890 C C . LEU A 1 109 ? -2.503 4.386 2.134 1.00 77.56 109 LEU A C 1
ATOM 892 O O . LEU A 1 109 ? -3.552 4.778 2.646 1.00 77.56 109 LEU A O 1
ATOM 896 N N . ARG A 1 110 ? -1.448 5.193 1.979 1.00 77.19 110 ARG A N 1
ATOM 897 C CA . ARG A 1 110 ? -1.372 6.561 2.507 1.00 77.19 110 ARG A CA 1
ATOM 898 C C . ARG A 1 110 ? -2.563 7.418 2.086 1.00 77.19 110 ARG A C 1
ATOM 900 O O . ARG A 1 110 ? -3.174 8.080 2.923 1.00 77.19 110 ARG A O 1
ATOM 907 N N . TRP A 1 111 ? -2.887 7.411 0.795 1.00 73.56 111 TRP A N 1
ATOM 908 C CA . TRP A 1 111 ? -3.975 8.225 0.252 1.00 73.56 111 TRP A CA 1
ATOM 909 C C . TRP A 1 111 ? -5.355 7.682 0.626 1.00 73.56 111 TRP A C 1
ATOM 911 O O . TRP A 1 111 ? -6.244 8.465 0.937 1.00 73.56 111 TRP A O 1
ATOM 921 N N . GLN A 1 112 ? -5.512 6.359 0.681 1.00 75.19 112 GLN A N 1
ATOM 922 C CA . GLN A 1 112 ? -6.764 5.699 1.067 1.00 75.19 112 GLN A CA 1
ATOM 923 C C . GLN A 1 112 ? -7.110 5.942 2.545 1.00 75.19 112 GLN A C 1
ATOM 925 O O . GLN A 1 112 ? -8.245 6.263 2.872 1.00 75.19 112 GLN A O 1
ATOM 930 N N . LEU A 1 113 ? -6.121 5.883 3.442 1.00 80.12 113 LEU A N 1
ATOM 931 C CA . LEU A 1 113 ? -6.307 6.223 4.857 1.00 80.12 113 LEU A CA 1
ATOM 932 C C . LEU A 1 113 ? -6.697 7.696 5.051 1.00 80.12 113 LEU A C 1
ATOM 934 O O . LEU A 1 113 ? -7.486 8.024 5.935 1.00 80.12 113 LEU A O 1
ATOM 938 N N . CYS A 1 114 ? -6.144 8.589 4.227 1.00 76.94 114 CYS A N 1
ATOM 939 C CA . CYS A 1 114 ? -6.449 10.015 4.275 1.00 76.94 114 CYS A CA 1
ATOM 940 C C . CYS A 1 114 ? -7.881 10.314 3.807 1.00 76.94 114 CYS A C 1
ATOM 942 O O . CYS A 1 114 ? -8.563 11.123 4.432 1.00 76.94 114 CYS A O 1
ATOM 944 N N . ASP A 1 115 ? -8.333 9.625 2.759 1.00 77.12 115 ASP A N 1
ATOM 945 C CA . ASP A 1 115 ? -9.702 9.698 2.241 1.00 77.12 115 ASP A CA 1
ATOM 946 C C . ASP A 1 115 ? -10.730 9.248 3.293 1.00 77.12 115 ASP A C 1
ATOM 948 O O . ASP A 1 115 ? -11.638 10.002 3.634 1.00 77.12 115 ASP A O 1
ATOM 952 N N . ILE A 1 116 ? -10.499 8.090 3.926 1.00 79.12 116 ILE A N 1
ATOM 953 C CA . ILE A 1 116 ? -11.365 7.559 4.993 1.00 79.12 116 ILE A CA 1
ATOM 954 C C . ILE A 1 116 ? -11.438 8.507 6.201 1.00 79.12 116 ILE A C 1
ATOM 956 O O . ILE A 1 116 ? -12.472 8.597 6.850 1.00 79.12 116 ILE A O 1
ATOM 960 N N . ALA A 1 117 ? -10.353 9.212 6.530 1.00 75.75 117 ALA A N 1
ATOM 961 C CA . ALA A 1 117 ? -10.338 10.155 7.649 1.00 75.75 117 ALA A CA 1
ATOM 962 C C . ALA A 1 117 ? -11.037 11.495 7.342 1.00 75.75 117 ALA A C 1
ATOM 964 O O . ALA A 1 117 ? -11.333 12.249 8.273 1.00 75.75 117 ALA A O 1
ATOM 965 N N . MET A 1 118 ? -11.236 11.819 6.059 1.00 73.00 118 MET A N 1
ATOM 966 C CA . MET A 1 118 ? -11.889 13.050 5.599 1.00 73.00 118 MET A CA 1
ATOM 967 C C . MET A 1 118 ? -13.396 12.897 5.353 1.00 73.00 118 MET A C 1
ATOM 969 O O . MET A 1 118 ? -14.079 13.918 5.231 1.00 73.00 118 MET A O 1
ATOM 973 N N . HIS A 1 119 ? -13.905 11.665 5.302 1.00 56.53 119 HIS A N 1
ATOM 974 C CA . HIS A 1 119 ? -15.332 11.345 5.233 1.00 56.53 119 HIS A CA 1
ATOM 975 C C . HIS A 1 119 ? -15.924 11.019 6.608 1.00 56.53 119 HIS A C 1
ATOM 977 O O . HIS A 1 119 ? -17.093 11.417 6.822 1.00 56.53 119 HIS A O 1
#

InterPro domains:
  IPR001623 DnaJ domain [PS50076] (3-66)
  IPR001623 DnaJ domain [cd06257] (4-47)
  IPR036869 Chaperone J-domain superfamily [G3DSA:1.10.287.110] (2-52)
  IPR036869 Chaperone J-domain superfamily [SSF46565] (4-47)
  IPR059986 DjlB/C, second domain [PF27158] (70-118)

Secondary structure (DSSP, 8-state):
--HHHHHHTS---S-HHHHHHHHHHHTTTS-TTT-HHHHHHHHHHHHHHHHHHHTTS--------S---HHHHHHHHHHH-TTGGG-HHHHHHHHHHHHHS-HHHHHHHHHHHHHHHH-